Protein AF-A0A1F7GVP1-F1 (afdb_monomer_lite)

Structure (mmCIF, N/CA/C/O backbone):
data_AF-A0A1F7GVP1-F1
#
_entry.id   AF-A0A1F7GVP1-F1
#
loop_
_atom_site.group_PDB
_atom_site.id
_atom_site.type_symbol
_atom_site.label_atom_id
_atom_site.label_alt_id
_atom_site.label_comp_id
_atom_site.label_asym_id
_atom_site.label_entity_id
_atom_site.label_seq_id
_atom_site.pdbx_PDB_ins_code
_atom_site.Cartn_x
_atom_site.Cartn_y
_atom_site.Cartn_z
_atom_site.occupancy
_atom_site.B_iso_or_equiv
_atom_site.auth_seq_id
_atom_site.auth_comp_id
_atom_site.auth_asym_id
_atom_site.auth_atom_id
_atom_site.pdbx_PDB_model_num
ATOM 1 N N . MET A 1 1 ? -7.617 -8.543 -0.994 1.00 71.69 1 MET A N 1
ATOM 2 C CA . MET A 1 1 ? -9.012 -8.181 -1.348 1.00 71.69 1 MET A CA 1
ATOM 3 C C . MET A 1 1 ? -9.716 -7.935 -0.034 1.00 71.69 1 MET A C 1
ATOM 5 O O . MET A 1 1 ? -9.841 -8.874 0.740 1.00 71.69 1 MET A O 1
ATOM 9 N N . VAL A 1 2 ? -10.098 -6.688 0.247 1.00 81.19 2 VAL A N 1
ATOM 10 C CA . VAL A 1 2 ? -10.651 -6.301 1.553 1.00 81.19 2 VAL A CA 1
ATOM 11 C C . VAL A 1 2 ? -12.161 -6.466 1.536 1.00 81.19 2 VAL A C 1
ATOM 13 O O . VAL A 1 2 ? -12.849 -5.797 0.769 1.00 81.19 2 VAL A O 1
ATOM 16 N N . VAL A 1 3 ? -12.676 -7.334 2.404 1.00 84.44 3 VAL A N 1
ATOM 17 C CA . VAL A 1 3 ? -14.116 -7.512 2.611 1.00 84.44 3 VAL A CA 1
ATOM 18 C C . VAL A 1 3 ? -14.452 -7.074 4.027 1.00 84.44 3 VAL A C 1
ATOM 20 O O . VAL A 1 3 ? -13.946 -7.636 4.996 1.00 84.44 3 VAL A O 1
ATOM 23 N N . VAL A 1 4 ? -15.326 -6.076 4.159 1.00 86.19 4 VAL A N 1
ATOM 24 C CA . VAL A 1 4 ? -15.781 -5.586 5.462 1.00 86.19 4 VAL A CA 1
ATOM 25 C C . VAL A 1 4 ? -17.275 -5.836 5.595 1.00 86.19 4 VAL A C 1
ATOM 27 O O . VAL A 1 4 ? -18.081 -5.241 4.888 1.00 86.19 4 VAL A O 1
ATOM 30 N N . LYS A 1 5 ? -17.650 -6.712 6.530 1.00 89.06 5 LYS A N 1
ATOM 31 C CA . LYS A 1 5 ? -19.054 -6.991 6.850 1.00 89.0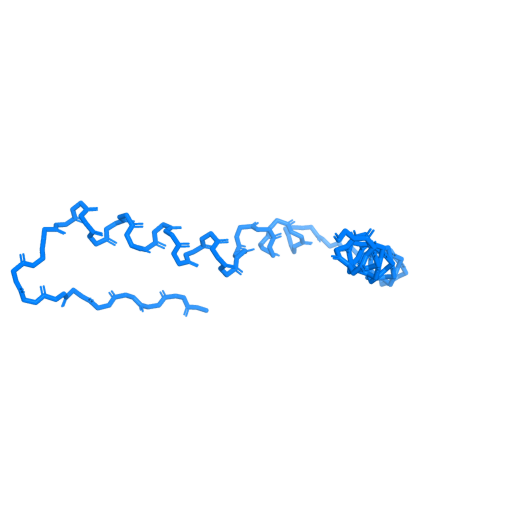6 5 LYS A CA 1
ATOM 32 C C . LYS A 1 5 ? -19.579 -5.954 7.842 1.00 89.06 5 LYS A C 1
ATOM 34 O O . LYS A 1 5 ? -18.905 -5.655 8.827 1.00 89.06 5 LYS A O 1
ATOM 39 N N . LYS A 1 6 ? -20.772 -5.413 7.585 1.00 89.00 6 LYS A N 1
ATOM 40 C CA . LYS A 1 6 ? -21.459 -4.486 8.496 1.00 89.00 6 LYS A CA 1
ATOM 41 C C . LYS A 1 6 ? -21.878 -5.223 9.770 1.00 89.00 6 LYS A C 1
ATOM 43 O O . LYS A 1 6 ? -22.467 -6.300 9.688 1.00 89.00 6 LYS A O 1
ATOM 48 N N . LYS A 1 7 ? -21.591 -4.648 10.938 1.00 88.00 7 LYS A N 1
ATOM 49 C CA . LYS A 1 7 ? -22.071 -5.169 12.227 1.00 88.00 7 LYS A CA 1
ATOM 50 C C . LYS A 1 7 ? -23.467 -4.624 12.555 1.00 88.00 7 LYS A C 1
ATOM 52 O O . LYS A 1 7 ? -23.866 -3.560 12.081 1.00 88.00 7 LYS A O 1
ATOM 57 N N . ARG A 1 8 ? -24.230 -5.358 13.371 1.00 85.06 8 ARG A N 1
ATOM 58 C CA . ARG A 1 8 ? -25.573 -4.945 13.813 1.00 85.06 8 ARG A CA 1
ATOM 59 C C . ARG A 1 8 ? -25.451 -3.666 14.659 1.00 85.06 8 ARG A C 1
ATOM 61 O O . ARG A 1 8 ? -24.640 -3.633 15.576 1.00 85.06 8 ARG A O 1
ATOM 68 N N . GLY A 1 9 ? -26.197 -2.615 14.308 1.00 86.06 9 GLY A N 1
ATOM 69 C CA . GLY A 1 9 ? -26.107 -1.293 14.955 1.00 86.06 9 GLY A CA 1
ATOM 70 C C . GLY A 1 9 ? -24.952 -0.397 14.479 1.00 86.06 9 GLY A C 1
ATOM 71 O O . GLY A 1 9 ? -24.773 0.697 15.002 1.00 86.06 9 GLY A O 1
ATOM 72 N N . GLU A 1 10 ? -24.161 -0.823 13.489 1.00 86.00 10 GLU A N 1
ATOM 73 C CA . GLU A 1 10 ? -23.056 -0.018 12.959 1.00 86.00 10 GLU A CA 1
ATOM 74 C C . GLU A 1 10 ? -23.562 1.039 11.964 1.00 86.00 10 GLU A C 1
ATOM 76 O O . GLU A 1 10 ? -24.270 0.714 11.004 1.00 86.00 10 GLU A O 1
ATOM 81 N N . ASN A 1 11 ? -23.169 2.299 12.172 1.00 90.75 11 ASN A N 1
ATOM 82 C CA . ASN A 1 11 ? -23.434 3.373 11.218 1.00 90.75 11 ASN A CA 1
ATOM 83 C C . ASN A 1 11 ? -22.546 3.236 9.964 1.00 90.75 11 ASN A C 1
ATOM 85 O O . ASN A 1 11 ? -21.418 2.732 10.026 1.00 90.75 11 ASN A O 1
ATOM 89 N N . THR A 1 12 ? -23.039 3.704 8.819 1.00 88.62 12 THR A N 1
ATOM 90 C CA . THR A 1 12 ? -22.339 3.653 7.524 1.00 88.62 12 THR A CA 1
ATOM 91 C C . THR A 1 12 ? -21.004 4.392 7.551 1.00 88.62 12 THR A C 1
ATOM 93 O O . THR A 1 12 ? -20.020 3.884 7.014 1.00 88.62 12 THR A O 1
ATOM 96 N N . ASP A 1 13 ? -20.914 5.525 8.248 1.00 90.12 13 ASP A N 1
ATOM 97 C CA . ASP A 1 13 ? -19.662 6.284 8.381 1.00 90.12 13 ASP A CA 1
ATOM 98 C C . ASP A 1 13 ? -18.567 5.493 9.100 1.00 90.12 13 ASP A C 1
ATOM 100 O O . ASP A 1 13 ? -17.402 5.488 8.696 1.00 90.12 13 ASP A O 1
ATOM 104 N N . THR A 1 14 ? -18.934 4.780 10.164 1.00 89.88 14 THR A N 1
ATOM 105 C CA . THR A 1 14 ? -18.001 3.956 10.942 1.00 89.88 14 THR A CA 1
ATOM 106 C C . THR A 1 14 ? -17.493 2.779 10.11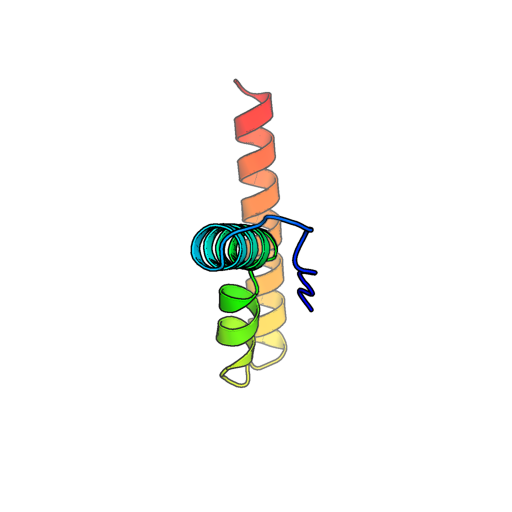1 1.00 89.88 14 THR A C 1
ATOM 108 O O . THR A 1 14 ? -16.304 2.448 10.152 1.00 89.88 14 THR A O 1
ATOM 111 N N . LEU A 1 15 ? -18.368 2.199 9.284 1.00 91.38 15 LEU A N 1
ATOM 112 C CA . LEU A 1 15 ? -18.016 1.148 8.332 1.00 91.38 15 LEU A CA 1
ATOM 113 C C . LEU A 1 15 ? -17.010 1.648 7.281 1.00 91.38 15 LEU A C 1
ATOM 115 O O . LEU A 1 15 ? -15.994 0.986 7.052 1.00 91.38 15 LEU A O 1
ATOM 119 N N . LEU A 1 16 ? -17.245 2.826 6.692 1.00 91.31 16 LEU A N 1
ATOM 120 C CA . LEU A 1 16 ? -16.346 3.446 5.708 1.00 91.31 16 LEU A CA 1
ATOM 121 C C . LEU A 1 16 ? -14.983 3.800 6.314 1.00 91.31 16 LEU A C 1
ATOM 123 O O . LEU A 1 16 ? -13.943 3.555 5.694 1.00 91.31 16 LEU A O 1
ATOM 127 N N . LYS A 1 17 ? -14.955 4.308 7.551 1.00 91.75 17 LYS A N 1
ATOM 128 C CA . LYS A 1 17 ? -13.705 4.561 8.287 1.00 91.75 17 LYS A CA 1
ATOM 129 C C . LYS A 1 17 ? -12.911 3.273 8.498 1.00 91.75 17 LYS A C 1
ATOM 131 O O . LYS A 1 17 ? -11.706 3.251 8.238 1.00 91.75 17 LYS A O 1
ATOM 136 N N . ARG A 1 18 ? -13.572 2.183 8.908 1.00 90.69 18 ARG A N 1
ATOM 137 C CA . ARG A 1 18 ? -12.921 0.873 9.072 1.00 90.69 18 ARG A CA 1
ATOM 138 C C . ARG A 1 18 ? -12.393 0.336 7.745 1.00 90.69 18 ARG A C 1
ATOM 140 O O . ARG A 1 18 ? -11.249 -0.106 7.693 1.00 90.69 18 ARG A O 1
ATOM 147 N N . PHE A 1 19 ? -13.185 0.413 6.680 1.00 91.31 19 PHE A N 1
ATOM 148 C CA . PHE A 1 19 ? -12.753 0.016 5.340 1.00 91.31 19 PHE A CA 1
ATOM 149 C C . PHE A 1 19 ? -11.518 0.801 4.886 1.00 91.31 19 PHE A C 1
ATOM 151 O O . PHE A 1 19 ? -10.541 0.210 4.430 1.00 91.31 19 PHE A O 1
ATOM 158 N N . THR A 1 20 ? -11.524 2.120 5.082 1.00 90.19 20 THR A N 1
ATOM 159 C CA . THR A 1 20 ? -10.398 2.995 4.729 1.00 90.19 20 THR A CA 1
ATOM 160 C C . THR A 1 20 ? -9.140 2.622 5.507 1.00 90.19 20 THR A C 1
ATOM 162 O O . THR A 1 20 ? -8.055 2.574 4.931 1.00 90.19 20 THR A O 1
ATOM 165 N N . LYS A 1 21 ? -9.273 2.326 6.806 1.00 89.88 21 LYS A N 1
ATOM 166 C CA . LYS A 1 21 ? -8.156 1.888 7.650 1.00 89.88 21 LYS A CA 1
ATOM 167 C C . LYS A 1 21 ? -7.551 0.575 7.143 1.00 89.88 21 LYS A C 1
ATOM 169 O O . LYS A 1 21 ? -6.356 0.542 6.876 1.00 89.88 21 LYS A O 1
ATOM 174 N N . ILE A 1 22 ? -8.373 -0.452 6.923 1.00 88.69 22 ILE A N 1
ATOM 175 C CA . ILE A 1 22 ? -7.908 -1.770 6.452 1.00 88.69 22 ILE A CA 1
ATOM 176 C C . ILE A 1 22 ? -7.282 -1.662 5.052 1.00 88.69 22 ILE A C 1
ATOM 178 O O . ILE A 1 22 ? -6.216 -2.211 4.797 1.00 88.69 22 ILE A O 1
ATOM 182 N N . THR A 1 23 ? -7.890 -0.886 4.152 1.00 88.62 23 THR A N 1
ATOM 183 C CA . THR A 1 23 ? -7.369 -0.664 2.790 1.00 88.62 23 THR A CA 1
ATOM 184 C C . THR A 1 23 ? -6.005 0.031 2.798 1.00 88.62 23 THR A C 1
ATOM 186 O O . THR A 1 23 ? -5.141 -0.284 1.976 1.00 88.62 23 THR A O 1
ATOM 189 N N . LYS A 1 24 ? -5.792 0.971 3.730 1.00 85.69 24 LYS A N 1
ATOM 190 C CA . LYS A 1 24 ? -4.492 1.623 3.938 1.00 85.69 24 LYS A CA 1
ATOM 191 C C . LYS A 1 24 ? -3.460 0.659 4.523 1.00 85.69 24 LYS A C 1
ATOM 193 O O . LYS A 1 24 ? -2.326 0.655 4.057 1.00 85.69 24 LYS A O 1
ATOM 198 N N . GLU A 1 25 ?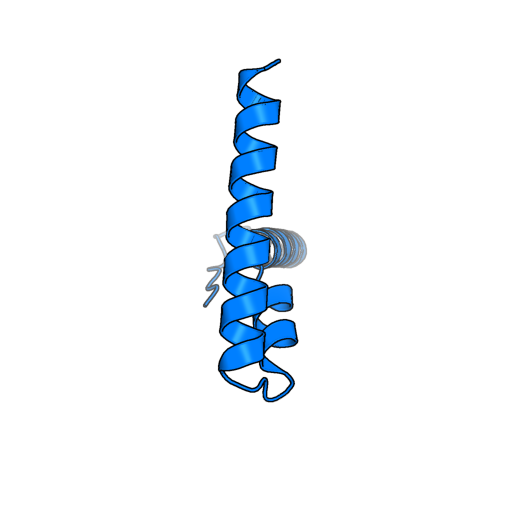 -3.843 -0.162 5.499 1.00 83.88 25 GLU A N 1
ATOM 199 C CA . GLU A 1 25 ? -2.963 -1.170 6.111 1.00 83.88 25 GLU A CA 1
ATOM 200 C C . GLU A 1 25 ? -2.489 -2.214 5.088 1.00 83.88 25 GLU A 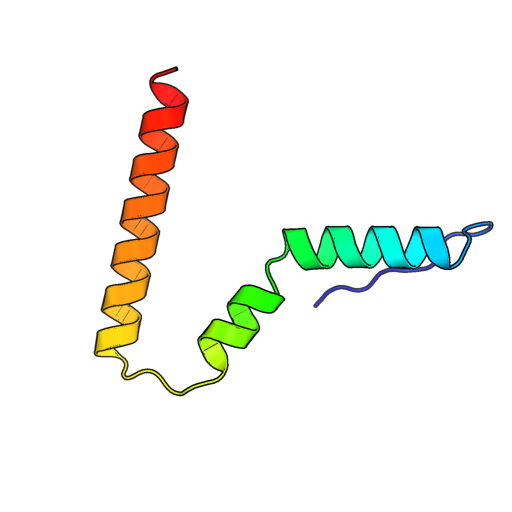C 1
ATOM 202 O O . GLU A 1 25 ? -1.293 -2.501 5.011 1.00 83.88 25 GLU A O 1
ATOM 207 N N . GLU A 1 26 ? -3.387 -2.701 4.227 1.00 83.00 26 GLU A N 1
ATOM 208 C CA . GLU A 1 26 ? -3.042 -3.622 3.134 1.00 83.00 26 GLU A CA 1
ATOM 209 C C . GLU A 1 26 ? -2.249 -2.957 1.990 1.00 83.00 26 GLU A C 1
ATOM 211 O O . GLU A 1 26 ? -1.837 -3.645 1.061 1.00 83.00 26 GLU A O 1
ATOM 216 N N . ASN A 1 27 ? -1.996 -1.640 2.033 1.00 83.00 27 ASN A N 1
ATOM 217 C CA . ASN A 1 27 ? -1.241 -0.892 1.013 1.00 83.00 27 ASN A CA 1
ATOM 218 C C . ASN A 1 27 ? -1.732 -1.107 -0.435 1.00 83.00 27 ASN A C 1
ATOM 220 O O . ASN A 1 27 ? -0.972 -0.962 -1.394 1.00 83.00 27 ASN A O 1
ATOM 224 N N . ILE A 1 28 ? -3.025 -1.383 -0.621 1.00 82.25 28 ILE A N 1
ATOM 225 C CA . ILE A 1 28 ? -3.600 -1.745 -1.928 1.00 82.25 28 ILE A CA 1
ATOM 226 C C . ILE A 1 28 ? -3.346 -0.657 -2.975 1.00 82.25 28 ILE A C 1
ATOM 228 O O . ILE A 1 28 ? -2.977 -0.953 -4.109 1.00 82.25 28 ILE A O 1
ATOM 232 N N . ALA A 1 29 ? -3.488 0.614 -2.592 1.00 82.00 29 ALA A N 1
ATOM 233 C CA . ALA A 1 29 ? -3.251 1.742 -3.491 1.00 82.00 29 ALA A CA 1
ATOM 234 C C . ALA A 1 29 ? -1.804 1.789 -4.018 1.00 82.00 29 ALA A C 1
ATOM 236 O O . ALA A 1 29 ? -1.575 2.141 -5.175 1.00 82.00 29 ALA A O 1
ATOM 237 N N . PHE A 1 30 ? -0.825 1.407 -3.191 1.00 83.88 30 PHE A N 1
ATOM 238 C CA . PHE A 1 30 ? 0.577 1.340 -3.596 1.00 83.88 30 PHE A CA 1
ATOM 239 C C . PHE A 1 30 ? 0.805 0.207 -4.602 1.00 83.88 30 PHE A C 1
ATOM 241 O O . PHE A 1 30 ? 1.424 0.424 -5.645 1.00 83.88 30 PHE A O 1
ATOM 248 N N . ASP A 1 31 ? 0.251 -0.974 -4.331 1.00 83.31 31 ASP A N 1
ATOM 249 C CA . ASP A 1 31 ? 0.388 -2.140 -5.206 1.00 83.31 31 ASP A CA 1
ATOM 250 C C . ASP A 1 31 ? -0.275 -1.930 -6.571 1.00 83.31 31 ASP A C 1
ATOM 252 O O . ASP A 1 31 ? 0.293 -2.306 -7.600 1.00 83.31 31 ASP A O 1
ATOM 256 N N . VAL A 1 32 ? -1.446 -1.286 -6.597 1.00 86.62 32 VAL A N 1
ATOM 257 C CA . VAL A 1 32 ? -2.135 -0.913 -7.841 1.00 86.62 32 VAL A CA 1
ATOM 258 C C . VAL A 1 32 ? -1.295 0.083 -8.636 1.00 86.62 32 VAL A C 1
ATOM 260 O O . VAL A 1 32 ? -1.040 -0.145 -9.817 1.00 86.62 32 VAL A O 1
ATOM 263 N N . ASN A 1 33 ? -0.786 1.142 -7.999 1.00 86.25 33 ASN A N 1
ATOM 264 C CA . ASN A 1 33 ? 0.059 2.128 -8.679 1.00 86.25 33 ASN A CA 1
ATOM 265 C C . ASN A 1 33 ? 1.352 1.516 -9.230 1.00 86.25 33 ASN A C 1
ATOM 267 O O . ASN A 1 33 ? 1.763 1.852 -10.339 1.00 86.25 33 ASN A O 1
ATOM 271 N N . LYS A 1 34 ? 1.963 0.571 -8.509 1.00 85.25 34 LYS A N 1
ATOM 272 C CA . LYS A 1 34 ? 3.169 -0.139 -8.961 1.00 85.25 34 LYS A CA 1
ATOM 273 C C . LYS A 1 34 ? 2.922 -1.003 -10.199 1.00 85.25 34 LYS A C 1
ATOM 275 O O . LYS A 1 34 ? 3.839 -1.222 -10.984 1.00 85.25 34 LYS A O 1
ATOM 280 N N . LYS A 1 35 ? 1.693 -1.497 -10.370 1.00 86.25 35 LYS A N 1
ATOM 281 C CA . LYS A 1 35 ? 1.267 -2.315 -11.517 1.00 86.25 35 LYS A CA 1
ATOM 282 C C . LYS A 1 35 ? 0.564 -1.515 -12.615 1.00 86.25 35 LYS A C 1
ATOM 284 O O . LYS A 1 35 ? 0.232 -2.095 -13.642 1.00 86.25 35 LYS A O 1
ATOM 289 N N . LYS A 1 36 ? 0.345 -0.209 -12.418 1.00 88.50 36 LYS A N 1
ATOM 290 C CA . LYS A 1 36 ? -0.355 0.664 -13.373 1.00 88.50 36 LYS A CA 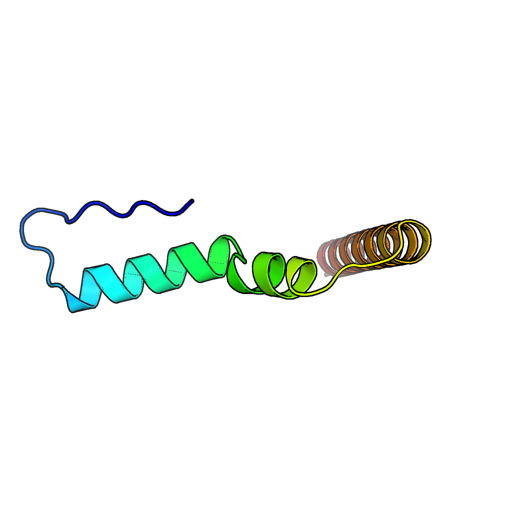1
ATOM 291 C C . LYS A 1 36 ? 0.339 0.712 -14.736 1.00 88.50 36 LYS A C 1
ATOM 293 O O . LYS A 1 36 ? -0.329 0.837 -15.755 1.00 88.50 36 LYS A O 1
ATOM 298 N N . TYR A 1 37 ? 1.665 0.593 -14.745 1.00 90.88 37 TYR A N 1
ATOM 299 C CA . TYR A 1 37 ? 2.475 0.580 -15.956 1.00 90.88 37 TYR A CA 1
ATOM 300 C C . TYR A 1 37 ? 3.322 -0.683 -16.016 1.00 90.88 37 TYR A C 1
ATOM 302 O O . TYR A 1 37 ? 3.770 -1.205 -14.992 1.00 90.88 37 TYR A O 1
ATOM 310 N N . TYR A 1 38 ? 3.578 -1.153 -17.234 1.00 91.19 38 TYR A N 1
ATOM 311 C CA . TYR A 1 38 ? 4.531 -2.229 -17.444 1.00 91.19 38 TYR A CA 1
ATOM 312 C C . TYR A 1 38 ? 5.939 -1.776 -17.039 1.00 91.19 38 TYR A C 1
ATOM 314 O O . TYR A 1 38 ? 6.438 -0.749 -17.498 1.00 91.19 38 TYR A O 1
ATOM 322 N N . LEU A 1 39 ? 6.601 -2.585 -16.213 1.00 91.06 39 LEU A N 1
ATOM 323 C CA . LEU A 1 39 ? 8.011 -2.426 -15.881 1.00 91.06 39 LEU A CA 1
ATOM 324 C C . LEU A 1 39 ? 8.807 -3.581 -16.485 1.00 91.06 39 LEU A C 1
ATOM 326 O O . LEU A 1 39 ? 8.495 -4.752 -16.252 1.00 91.06 39 LEU A O 1
ATOM 330 N N . LYS A 1 40 ? 9.902 -3.258 -17.181 1.00 95.06 40 LYS A N 1
ATOM 331 C CA . LYS A 1 40 ? 10.848 -4.269 -17.669 1.00 95.06 40 LYS A CA 1
ATOM 332 C C . LYS A 1 40 ? 11.346 -5.139 -16.496 1.00 95.06 40 LYS A C 1
ATOM 334 O O . LYS A 1 40 ? 11.638 -4.594 -15.424 1.00 95.06 40 LYS A O 1
ATOM 339 N N . PRO A 1 41 ? 11.540 -6.462 -16.670 1.00 93.12 41 PRO A N 1
ATOM 340 C CA . PRO A 1 41 ? 11.920 -7.360 -15.575 1.00 93.12 41 PRO A CA 1
ATOM 341 C C . PRO A 1 41 ? 13.199 -6.955 -14.828 1.00 93.12 41 PRO A C 1
ATOM 343 O O . PRO A 1 41 ? 13.301 -7.153 -13.618 1.00 93.12 41 PRO A O 1
ATOM 346 N N . SER A 1 42 ? 14.172 -6.356 -15.521 1.00 93.69 42 SER A N 1
ATOM 347 C CA . SER A 1 42 ? 15.406 -5.842 -14.911 1.00 93.69 42 SER A CA 1
ATOM 348 C C . SER A 1 42 ? 15.143 -4.691 -13.934 1.00 93.69 42 SER A C 1
ATOM 350 O O . SER A 1 42 ? 15.695 -4.676 -12.832 1.00 93.69 42 SER A O 1
ATOM 352 N N . LEU A 1 43 ? 14.255 -3.763 -14.295 1.00 91.81 43 LEU A N 1
ATOM 353 C CA . LEU A 1 43 ? 13.845 -2.652 -13.436 1.00 91.81 43 LEU A CA 1
ATOM 354 C C . LEU A 1 43 ? 13.050 -3.161 -12.230 1.00 91.81 43 LEU A C 1
ATOM 356 O O . LEU A 1 43 ? 13.302 -2.731 -11.105 1.00 91.81 43 LEU A O 1
A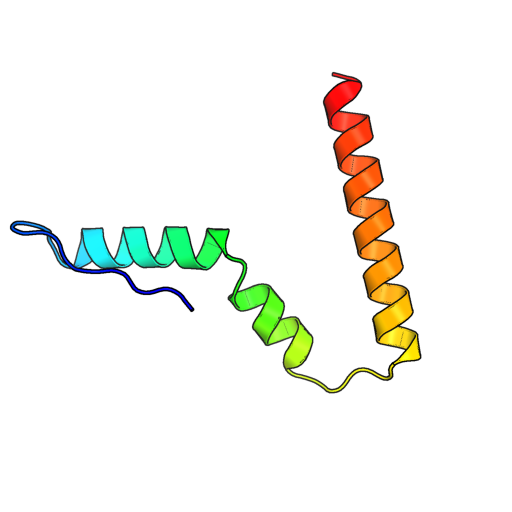TOM 360 N N . LEU A 1 44 ? 12.183 -4.157 -12.437 1.00 91.44 44 LEU A N 1
ATOM 361 C CA . LEU A 1 44 ? 11.435 -4.793 -11.352 1.00 91.44 44 LEU A CA 1
ATOM 362 C C . LEU A 1 44 ? 12.372 -5.464 -10.333 1.00 91.44 44 LEU A C 1
ATOM 364 O O . LEU A 1 44 ? 12.176 -5.332 -9.122 1.00 91.44 44 LEU A O 1
ATOM 368 N N . LYS A 1 45 ? 13.415 -6.166 -10.802 1.00 92.31 45 LYS A N 1
ATOM 369 C CA . LYS A 1 45 ? 14.450 -6.754 -9.931 1.00 92.31 45 LYS A CA 1
ATOM 370 C C . LYS A 1 45 ? 15.185 -5.670 -9.137 1.00 92.31 45 LYS A C 1
ATOM 372 O O . LYS A 1 45 ? 15.354 -5.819 -7.926 1.00 92.31 45 LYS A O 1
ATOM 377 N N . LYS A 1 46 ? 15.565 -4.566 -9.790 1.00 93.62 46 LYS A N 1
ATOM 378 C CA . LYS A 1 46 ? 16.248 -3.429 -9.150 1.00 93.62 46 LYS A CA 1
ATOM 379 C C . LYS A 1 46 ? 15.396 -2.796 -8.044 1.00 93.62 46 LYS A C 1
ATOM 381 O O . LYS A 1 46 ? 15.897 -2.585 -6.940 1.00 93.62 46 LYS A O 1
ATOM 386 N N . GLU A 1 47 ? 14.111 -2.550 -8.299 1.00 90.38 47 GLU A N 1
ATOM 387 C CA . GLU A 1 47 ? 13.184 -2.031 -7.285 1.00 90.38 47 GLU A CA 1
ATOM 388 C C . GLU A 1 47 ? 13.023 -2.979 -6.095 1.00 90.38 47 GLU A C 1
ATOM 390 O O . GLU A 1 47 ? 13.157 -2.551 -4.949 1.00 90.38 47 GLU A O 1
ATOM 395 N N . LYS A 1 48 ? 12.811 -4.279 -6.344 1.00 90.31 48 LYS A N 1
ATOM 396 C CA . LYS A 1 48 ? 12.683 -5.281 -5.271 1.00 90.31 48 LYS A CA 1
ATOM 397 C C . LYS A 1 48 ? 13.919 -5.318 -4.369 1.00 90.31 48 LYS A C 1
ATOM 399 O O . LYS A 1 48 ? 13.787 -5.428 -3.150 1.00 90.31 48 LYS A O 1
ATOM 404 N N . MET A 1 49 ? 15.118 -5.204 -4.944 1.00 93.62 49 MET A N 1
ATOM 405 C CA . MET A 1 49 ? 16.354 -5.128 -4.159 1.00 93.62 49 MET A CA 1
ATOM 406 C C . MET A 1 49 ? 16.420 -3.851 -3.315 1.00 93.62 49 MET A C 1
ATOM 408 O O . MET A 1 49 ? 16.728 -3.926 -2.124 1.00 93.62 49 MET A O 1
ATOM 412 N N . LYS A 1 50 ? 16.072 -2.695 -3.892 1.00 93.50 50 LYS A N 1
ATOM 413 C CA . LYS A 1 50 ? 16.027 -1.409 -3.177 1.00 93.50 50 LYS A CA 1
ATOM 414 C C . LYS A 1 50 ? 15.050 -1.456 -1.997 1.00 93.50 50 LYS A C 1
ATOM 416 O O . LYS A 1 50 ? 15.410 -1.042 -0.896 1.00 93.50 50 LYS A O 1
ATOM 421 N N . ASP A 1 51 ? 13.860 -2.020 -2.193 1.00 90.06 51 ASP A N 1
ATOM 422 C CA . ASP A 1 51 ? 12.854 -2.186 -1.136 1.00 90.06 51 ASP A CA 1
ATOM 423 C C . ASP A 1 51 ? 13.350 -3.117 -0.018 1.00 90.06 51 ASP A C 1
ATOM 425 O O . ASP A 1 51 ? 13.185 -2.814 1.167 1.00 90.06 51 ASP A O 1
ATOM 429 N N . LYS A 1 52 ? 14.033 -4.217 -0.366 1.00 92.69 52 LYS A N 1
ATOM 430 C CA . LYS A 1 52 ? 14.631 -5.145 0.612 1.00 92.69 52 LYS A CA 1
ATOM 431 C C . LYS A 1 52 ? 15.705 -4.461 1.461 1.00 92.69 52 LYS A C 1
ATOM 433 O O . LYS A 1 52 ? 15.721 -4.639 2.679 1.00 92.69 52 LYS A O 1
ATOM 438 N N . LEU A 1 53 ? 16.578 -3.666 0.841 1.00 93.94 53 LEU A N 1
ATOM 439 C CA . LEU A 1 53 ? 17.620 -2.913 1.545 1.00 93.94 53 LEU A CA 1
ATOM 440 C C . LEU A 1 53 ? 17.021 -1.858 2.481 1.00 93.94 53 LEU A C 1
ATOM 442 O O . LEU A 1 53 ? 17.419 -1.785 3.642 1.00 93.94 53 LEU A O 1
ATOM 446 N N . LYS A 1 54 ? 16.010 -1.107 2.024 1.00 91.94 54 LYS A N 1
ATOM 447 C CA . LYS A 1 54 ? 15.287 -0.137 2.863 1.00 91.94 54 LYS A CA 1
ATOM 448 C C . LYS A 1 54 ? 14.652 -0.796 4.087 1.00 91.94 54 LYS A C 1
ATOM 450 O O . LYS A 1 54 ? 14.806 -0.290 5.195 1.00 91.94 54 LYS A O 1
ATOM 455 N N . ARG A 1 55 ? 13.981 -1.941 3.912 1.00 89.88 55 ARG A N 1
ATOM 456 C CA . ARG A 1 55 ? 13.376 -2.697 5.025 1.00 89.88 55 ARG A CA 1
ATOM 457 C C . ARG A 1 55 ? 14.424 -3.146 6.042 1.00 89.88 55 ARG A C 1
ATOM 459 O O . ARG A 1 55 ? 14.227 -2.944 7.236 1.00 89.88 55 ARG A O 1
ATOM 466 N N . LYS A 1 56 ? 15.560 -3.679 5.575 1.00 91.38 56 LYS A N 1
ATOM 467 C CA . LYS A 1 56 ? 16.688 -4.049 6.447 1.00 91.38 56 LYS A CA 1
ATOM 468 C C . LYS A 1 56 ? 17.246 -2.843 7.210 1.00 91.38 56 LYS A C 1
ATOM 470 O O . LYS A 1 56 ? 17.481 -2.944 8.409 1.00 91.38 56 LYS A O 1
ATOM 475 N N . ALA A 1 57 ? 17.432 -1.706 6.540 1.00 92.00 57 ALA A N 1
ATOM 476 C CA . ALA A 1 57 ? 17.929 -0.484 7.169 1.00 92.00 57 ALA A CA 1
ATOM 477 C C . ALA A 1 57 ? 16.965 0.053 8.242 1.00 92.00 57 ALA A C 1
ATOM 479 O O . ALA A 1 57 ? 17.405 0.437 9.325 1.00 92.00 57 ALA A O 1
ATOM 480 N N . MET A 1 58 ? 15.653 0.029 7.978 1.00 89.31 58 MET A N 1
ATOM 481 C CA . MET A 1 58 ? 14.636 0.419 8.962 1.00 89.31 58 MET A CA 1
ATOM 482 C C . MET A 1 58 ? 14.617 -0.511 10.178 1.00 89.31 58 MET A C 1
ATOM 484 O O . MET A 1 58 ? 14.542 -0.023 11.302 1.00 89.31 58 MET A O 1
ATOM 488 N N . GLN A 1 59 ? 14.735 -1.829 9.977 1.00 88.38 59 GLN A N 1
ATOM 489 C CA . GLN A 1 59 ? 14.824 -2.782 11.089 1.00 88.38 59 GLN A CA 1
ATOM 490 C C . GLN A 1 59 ? 16.054 -2.511 11.957 1.00 88.38 59 GLN A C 1
ATOM 492 O O . GLN A 1 59 ? 15.907 -2.363 13.165 1.00 88.38 59 GLN A O 1
ATOM 497 N N . LYS A 1 60 ? 17.241 -2.342 11.357 1.00 87.94 60 LYS A N 1
ATOM 498 C CA . LYS A 1 60 ? 18.470 -2.010 12.102 1.00 87.94 60 LYS A CA 1
ATOM 499 C C . LYS A 1 60 ? 18.320 -0.741 12.947 1.00 87.94 60 LYS A C 1
ATOM 501 O O . LYS A 1 60 ? 18.681 -0.751 14.115 1.00 87.94 60 LYS A O 1
ATOM 506 N N . LYS A 1 61 ? 17.729 0.326 12.391 1.00 85.56 61 LYS A N 1
ATOM 507 C CA . LYS A 1 61 ? 17.445 1.563 13.143 1.00 85.56 61 LYS A CA 1
ATOM 508 C C . LYS A 1 61 ? 16.482 1.353 14.315 1.00 85.56 61 LYS A C 1
ATOM 510 O O . LYS A 1 61 ? 16.574 2.086 15.290 1.00 85.56 61 LYS A O 1
ATOM 515 N N . ARG A 1 62 ? 15.557 0.393 14.218 1.00 82.44 62 ARG A N 1
ATOM 516 C CA . ARG A 1 62 ? 14.586 0.091 15.279 1.00 82.44 62 ARG A CA 1
ATOM 517 C C . ARG A 1 62 ? 15.203 -0.680 16.446 1.00 82.44 62 ARG A C 1
ATOM 519 O O . ARG A 1 62 ? 14.769 -0.464 17.561 1.00 82.44 62 ARG A O 1
ATOM 526 N N . PHE A 1 63 ? 16.185 -1.545 16.183 1.00 77.88 63 PHE A N 1
ATOM 527 C CA . PHE A 1 63 ? 16.921 -2.293 17.216 1.00 77.88 63 PHE A CA 1
ATOM 528 C C . PHE A 1 63 ? 18.078 -1.502 17.845 1.00 77.88 63 PHE A C 1
ATOM 530 O O . PHE A 1 63 ? 18.628 -1.922 18.851 1.00 77.88 63 PHE A O 1
ATOM 537 N N . SER A 1 64 ? 18.474 -0.388 17.228 1.00 76.00 64 SER A N 1
ATOM 538 C CA . SER A 1 64 ? 19.512 0.521 17.729 1.00 76.00 64 SER A CA 1
ATOM 539 C C . SER A 1 64 ? 18.960 1.628 18.647 1.00 76.00 64 SER A C 1
ATOM 541 O O . SER A 1 64 ? 19.723 2.508 19.040 1.00 76.00 64 SER A O 1
ATOM 543 N N . ARG A 1 65 ? 17.652 1.633 18.915 1.00 56.50 65 ARG A N 1
ATOM 544 C CA . ARG A 1 65 ? 16.956 2.528 19.848 1.00 56.50 65 ARG A CA 1
ATOM 545 C C . ARG A 1 65 ? 16.474 1.712 21.032 1.00 56.50 65 ARG A C 1
ATOM 547 O O . ARG A 1 65 ? 16.439 2.295 22.130 1.00 56.50 65 ARG A O 1
#

Sequence (65 aa):
MVVVKKKRGENTDTLLKRFTKITKEENIAFDVNKKKYYLKPSLLKKEKMKDKLKRKAMQKKRFSR

Organism: NCBI:txid1802037

Secondary structure (DSSP, 8-state):
----PPPTT--HHHHHHHHHHHHHHTTHHHHHHHHSS---HHHHHHHHHHHHHHHHHHHHHHHT-

Foldseek 3Di:
DDDQDDDVPDDPVNSVVVSVVVCVVVVVVVVCVVVVDDDDVVVVVVVVVVVVVVVVVVVVVVVVD

Radius of gyration: 17.62 Å; chains: 1; bounding box: 46×14×38 Å

InterPro domains:
  IPR001911 Small ribosomal subunit protein bS21 [PF01165] (4-56)
  IPR001911 Small ribosomal subunit protein bS21 [TIGR00030] (4-56)

pLDDT: mean 87.66, std 5.93, range [56.5, 95.06]